Protein AF-A0A2S6NMG7-F1 (afdb_monomer_lite)

InterPro domains:
  IPR038721 Transposase IS701-like, DDE domain [PF13546] (19-71)

Radius of gyration: 12.68 Å; chains: 1; bounding box: 27×21×37 Å

Organism: Rhodopila globiformis (NCBI:txid1071)

Structure (mmCIF, N/CA/C/O backbone):
data_AF-A0A2S6NMG7-F1
#
_entry.id   AF-A0A2S6NMG7-F1
#
loop_
_atom_site.group_PDB
_atom_site.id
_atom_site.type_symbol
_atom_site.label_atom_id
_atom_site.label_alt_id
_atom_site.label_comp_id
_atom_site.label_asym_id
_atom_site.label_entity_id
_atom_site.label_seq_id
_atom_site.pdbx_PDB_ins_code
_atom_site.Cartn_x
_atom_site.Cartn_y
_atom_site.Cartn_z
_atom_site.occupancy
_atom_site.B_iso_or_equiv
_atom_site.auth_seq_id
_atom_site.auth_comp_id
_atom_site.auth_asym_id
_atom_site.auth_atom_id
_atom_site.pdbx_PDB_model_num
ATOM 1 N N . MET A 1 1 ? -10.102 3.373 -26.671 1.00 54.66 1 MET A N 1
ATOM 2 C CA . MET A 1 1 ? -10.880 3.160 -25.431 1.00 54.66 1 MET A CA 1
ATOM 3 C C . MET A 1 1 ? -10.017 3.602 -24.264 1.00 54.66 1 MET A C 1
ATOM 5 O O . MET A 1 1 ? -8.892 3.118 -24.193 1.00 54.66 1 MET A O 1
ATOM 9 N N . PRO A 1 2 ? -10.449 4.547 -23.410 1.00 60.72 2 PRO A N 1
ATOM 10 C CA . PRO A 1 2 ? -9.688 4.849 -22.208 1.00 60.72 2 PRO A CA 1
ATOM 11 C C . PRO A 1 2 ? -9.645 3.587 -21.347 1.00 60.72 2 PRO A C 1
ATOM 13 O O . PRO A 1 2 ? -10.667 2.930 -21.157 1.00 60.72 2 PRO A O 1
ATOM 16 N N . LEU A 1 3 ? -8.460 3.248 -20.840 1.00 66.69 3 LEU A N 1
ATOM 17 C CA . LEU A 1 3 ? -8.322 2.220 -19.813 1.00 66.69 3 LEU A CA 1
ATOM 18 C C . LEU A 1 3 ? -9.275 2.553 -18.653 1.00 66.69 3 LEU A C 1
A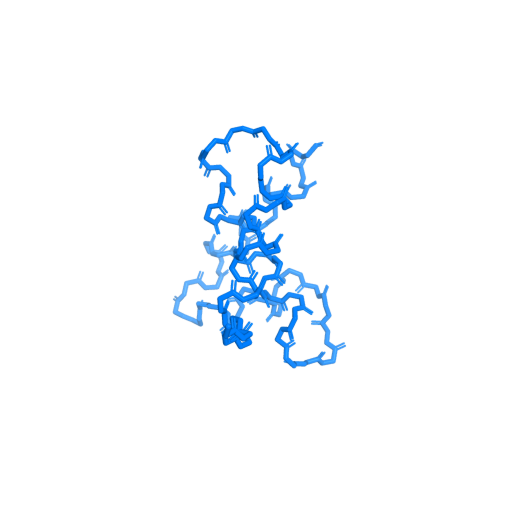TOM 20 O O . LEU A 1 3 ? -9.492 3.736 -18.345 1.00 66.69 3 LEU A O 1
ATOM 24 N N . THR A 1 4 ? -9.856 1.535 -18.021 1.00 84.88 4 THR A N 1
ATOM 25 C CA . THR A 1 4 ? -10.611 1.718 -16.775 1.00 84.88 4 THR A CA 1
ATOM 26 C C . THR A 1 4 ? -9.714 2.380 -15.719 1.00 84.88 4 THR A C 1
ATOM 28 O O . THR A 1 4 ? -8.487 2.416 -15.855 1.00 84.88 4 THR A O 1
ATOM 31 N N . GLY A 1 5 ? -10.307 2.954 -14.667 1.00 80.44 5 GLY A N 1
ATOM 32 C CA . GLY A 1 5 ? -9.528 3.538 -13.566 1.00 80.44 5 GLY A CA 1
ATOM 33 C C . GLY A 1 5 ? -8.534 2.540 -12.961 1.00 80.44 5 GLY A C 1
ATOM 34 O O . GLY A 1 5 ? -7.383 2.895 -12.728 1.00 80.44 5 GLY A O 1
ATOM 35 N N . GLU A 1 6 ? -8.955 1.283 -12.818 1.00 79.31 6 GLU A N 1
ATOM 36 C CA . GLU A 1 6 ? -8.131 0.166 -12.346 1.00 79.31 6 GLU A CA 1
ATOM 37 C C . GLU A 1 6 ? -6.959 -0.123 -13.286 1.00 79.31 6 GLU A C 1
ATOM 39 O O . GLU A 1 6 ? -5.819 -0.132 -12.838 1.00 79.31 6 GLU A O 1
ATOM 44 N N . ALA A 1 7 ? -7.194 -0.242 -14.596 1.00 82.44 7 ALA A N 1
ATOM 45 C CA . ALA A 1 7 ? -6.120 -0.510 -15.553 1.00 82.44 7 ALA A CA 1
ATOM 46 C C . ALA A 1 7 ? -5.101 0.646 -15.647 1.00 82.44 7 ALA A C 1
ATOM 48 O O . ALA A 1 7 ? -3.906 0.415 -15.830 1.00 82.44 7 ALA A O 1
ATOM 49 N N . ARG A 1 8 ? -5.540 1.904 -15.473 1.00 84.19 8 ARG A N 1
ATOM 50 C CA . ARG A 1 8 ? -4.614 3.047 -15.333 1.00 84.19 8 ARG A CA 1
ATOM 51 C C . ARG A 1 8 ? -3.798 2.970 -14.045 1.00 84.19 8 ARG A C 1
ATOM 53 O O . ARG A 1 8 ? -2.608 3.275 -14.074 1.00 84.19 8 ARG A O 1
ATOM 60 N N . LEU A 1 9 ? -4.432 2.598 -12.933 1.00 81.94 9 LEU A N 1
ATOM 61 C CA . LEU A 1 9 ? -3.759 2.441 -11.648 1.00 81.94 9 LEU A CA 1
ATOM 62 C C . LEU A 1 9 ? -2.713 1.323 -11.717 1.00 81.94 9 LEU A C 1
ATOM 64 O O . LEU A 1 9 ? -1.587 1.529 -11.280 1.00 81.94 9 LEU A O 1
ATOM 68 N N . GLU A 1 10 ? -3.042 0.179 -12.315 1.00 81.62 10 GLU A N 1
ATOM 69 C CA . GLU A 1 10 ? -2.092 -0.920 -12.494 1.00 81.62 10 GLU A CA 1
ATOM 70 C C . GLU A 1 10 ? -0.879 -0.508 -13.326 1.00 81.62 10 GLU A C 1
ATOM 72 O O . GLU A 1 10 ? 0.245 -0.711 -12.873 1.00 81.62 10 GLU A O 1
ATOM 77 N N . ALA A 1 11 ? -1.091 0.142 -14.475 1.00 84.31 11 ALA A N 1
ATOM 78 C CA . ALA A 1 11 ? 0.000 0.606 -15.332 1.00 84.31 11 ALA A CA 1
ATOM 79 C C . ALA A 1 11 ? 0.903 1.638 -14.630 1.00 84.31 11 ALA A C 1
ATOM 81 O O . ALA A 1 11 ? 2.125 1.617 -14.784 1.00 84.31 11 ALA A O 1
ATOM 82 N N . TYR A 1 12 ? 0.314 2.530 -13.828 1.00 82.56 12 TYR A N 1
ATOM 83 C CA . TYR A 1 12 ? 1.066 3.489 -13.018 1.00 82.56 12 TYR A CA 1
ATOM 84 C C . TYR A 1 12 ? 1.904 2.793 -11.934 1.00 82.56 12 TYR A C 1
ATOM 86 O O . TYR A 1 12 ? 3.075 3.124 -11.741 1.00 82.56 12 TYR A O 1
ATOM 94 N N . LEU A 1 13 ? 1.329 1.797 -11.253 1.00 80.56 13 LEU A N 1
ATOM 95 C CA . LEU A 1 13 ? 2.036 1.002 -10.250 1.00 80.56 13 LEU A CA 1
ATOM 96 C C . LEU A 1 13 ? 3.166 0.175 -10.878 1.00 80.56 13 LEU A C 1
ATOM 98 O O . LEU A 1 13 ? 4.244 0.098 -10.291 1.00 80.56 13 LEU A O 1
ATOM 102 N N . ASP A 1 14 ? 2.966 -0.380 -12.074 1.00 81.62 14 ASP A N 1
ATOM 103 C CA . ASP A 1 14 ? 4.009 -1.103 -12.811 1.00 81.62 14 ASP A CA 1
ATOM 104 C C . ASP A 1 14 ? 5.175 -0.198 -13.212 1.00 81.62 14 ASP A C 1
ATOM 106 O O . ASP A 1 14 ? 6.330 -0.598 -13.070 1.00 81.62 14 ASP A O 1
ATOM 110 N N . ALA A 1 15 ? 4.903 1.042 -13.628 1.00 83.44 15 ALA A N 1
ATOM 111 C CA . ALA A 1 15 ? 5.954 2.013 -13.932 1.00 83.44 15 ALA A CA 1
ATOM 112 C C . ALA A 1 15 ? 6.805 2.360 -12.694 1.00 83.44 15 ALA A C 1
ATOM 114 O O . ALA A 1 15 ? 8.032 2.417 -12.785 1.00 83.44 15 ALA A O 1
ATOM 115 N N . ILE A 1 16 ? 6.176 2.543 -11.526 1.00 76.94 16 ILE A N 1
ATOM 116 C CA . ILE A 1 16 ? 6.884 2.807 -10.260 1.00 76.94 16 ILE A CA 1
ATOM 117 C C . ILE A 1 16 ? 7.718 1.594 -9.840 1.00 76.94 16 ILE A C 1
ATOM 119 O O . ILE A 1 16 ? 8.889 1.725 -9.483 1.00 76.94 16 ILE A O 1
ATOM 123 N N . VAL A 1 17 ? 7.121 0.403 -9.878 1.00 75.56 17 VAL A N 1
ATOM 124 C CA . VAL A 1 17 ? 7.776 -0.832 -9.441 1.00 75.56 17 VAL A CA 1
ATOM 125 C C . VAL A 1 17 ? 8.912 -1.239 -10.377 1.00 75.56 17 VAL A C 1
ATOM 127 O O . VAL A 1 17 ? 9.943 -1.718 -9.899 1.00 75.56 17 VAL A O 1
ATOM 130 N N . GLY A 1 18 ? 8.773 -0.998 -11.682 1.00 75.88 18 GLY A N 1
ATOM 131 C CA . GLY A 1 18 ? 9.819 -1.254 -12.672 1.00 75.88 18 GLY A CA 1
ATOM 132 C C . GLY A 1 18 ? 11.125 -0.504 -12.389 1.00 75.88 18 GLY A C 1
ATOM 133 O O . GLY A 1 18 ? 12.199 -1.027 -12.679 1.00 75.88 18 GLY A O 1
ATOM 134 N N . GLY A 1 19 ? 11.054 0.672 -11.755 1.00 75.25 19 GLY A N 1
ATOM 135 C CA . GLY A 1 19 ? 12.227 1.457 -11.358 1.00 75.25 19 GLY A CA 1
ATOM 136 C C . GLY A 1 19 ? 12.883 1.033 -10.036 1.00 75.25 19 GLY A C 1
ATOM 137 O O . GLY A 1 19 ? 14.010 1.439 -9.772 1.00 75.25 19 GLY A O 1
ATOM 138 N N . LEU A 1 20 ? 12.215 0.226 -9.201 1.00 69.31 20 LEU A N 1
ATOM 139 C CA . LEU A 1 20 ? 12.657 -0.052 -7.823 1.00 69.31 20 LEU A CA 1
ATOM 140 C C . LEU A 1 20 ? 13.730 -1.144 -7.693 1.00 69.31 20 LEU A C 1
ATOM 142 O O . LEU A 1 20 ? 14.314 -1.270 -6.618 1.00 69.31 20 LEU A O 1
ATOM 146 N N . GLY A 1 21 ? 13.997 -1.918 -8.751 1.00 63.50 21 GLY A N 1
ATOM 147 C CA . GLY A 1 21 ? 14.985 -3.000 -8.745 1.00 63.50 21 GLY A CA 1
ATOM 148 C C . GLY A 1 21 ? 14.606 -4.157 -7.804 1.00 63.50 21 GLY A C 1
ATOM 149 O O . GLY A 1 21 ? 14.450 -3.986 -6.597 1.00 63.50 21 GLY A O 1
ATOM 150 N N . HIS A 1 22 ? 14.544 -5.373 -8.349 1.00 62.59 22 HIS A N 1
ATOM 151 C CA . HIS A 1 22 ? 14.135 -6.642 -7.715 1.00 62.59 22 HIS A CA 1
ATOM 152 C C . HIS A 1 22 ? 12.631 -6.954 -7.763 1.00 62.59 22 HIS A C 1
ATOM 154 O O . HIS A 1 22 ? 11.824 -6.463 -6.974 1.00 62.59 22 HIS A O 1
ATOM 160 N N . ALA A 1 23 ? 12.288 -7.936 -8.604 1.00 58.69 23 ALA A N 1
ATOM 161 C CA . ALA A 1 23 ? 10.946 -8.504 -8.757 1.00 58.69 23 ALA A CA 1
ATOM 162 C C . ALA A 1 23 ? 10.321 -9.004 -7.436 1.00 58.69 23 ALA A C 1
ATOM 164 O O . ALA A 1 23 ? 9.104 -8.978 -7.277 1.00 58.69 23 ALA A O 1
ATOM 165 N N . ARG A 1 24 ? 11.137 -9.390 -6.440 1.00 60.84 24 ARG A N 1
ATOM 166 C CA . ARG A 1 24 ? 10.657 -9.825 -5.113 1.00 60.84 24 ARG A CA 1
ATOM 167 C C . ARG A 1 24 ? 10.000 -8.698 -4.304 1.00 60.84 24 ARG A C 1
ATOM 169 O O . ARG A 1 24 ? 9.174 -8.978 -3.441 1.00 60.84 24 ARG A O 1
ATOM 176 N N . ARG A 1 25 ? 10.337 -7.432 -4.584 1.00 66.88 25 ARG A N 1
ATOM 177 C CA . ARG A 1 25 ? 9.747 -6.255 -3.920 1.00 66.88 25 ARG A CA 1
ATOM 178 C C . ARG A 1 25 ? 8.478 -5.759 -4.609 1.00 66.88 25 A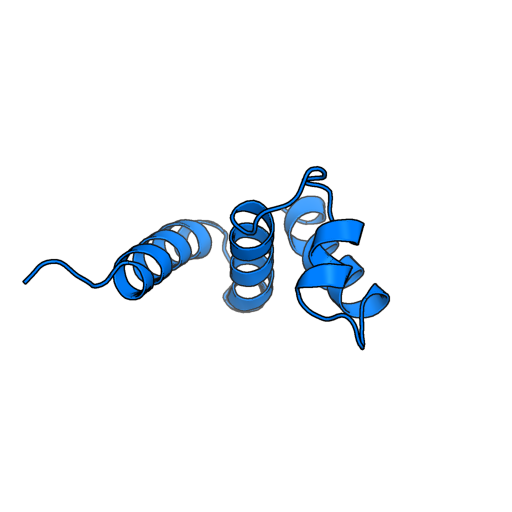RG A C 1
ATOM 180 O O . ARG A 1 25 ? 7.776 -4.946 -4.020 1.00 66.88 25 ARG A O 1
ATOM 187 N N . ALA A 1 26 ? 8.147 -6.267 -5.797 1.00 74.00 26 ALA A N 1
ATOM 188 C CA . ALA A 1 26 ? 7.045 -5.761 -6.612 1.00 74.00 26 ALA A CA 1
ATOM 189 C C . ALA A 1 26 ? 5.688 -5.820 -5.904 1.00 74.00 26 ALA A C 1
ATOM 191 O O . ALA A 1 26 ? 4.975 -4.821 -5.842 1.00 74.00 26 ALA A O 1
ATOM 192 N N . ALA A 1 27 ? 5.358 -6.966 -5.305 1.00 77.56 27 ALA A N 1
ATOM 193 C CA . ALA A 1 27 ? 4.100 -7.140 -4.584 1.00 77.56 27 ALA A CA 1
ATOM 194 C C . ALA A 1 27 ? 4.004 -6.216 -3.356 1.00 77.56 27 ALA A C 1
ATOM 196 O O . ALA A 1 27 ? 2.981 -5.566 -3.144 1.00 77.56 27 ALA A O 1
ATOM 197 N N . SER A 1 28 ? 5.082 -6.104 -2.576 1.00 76.06 28 SER A N 1
ATOM 198 C CA . SER A 1 28 ? 5.127 -5.239 -1.392 1.00 76.06 28 SER A CA 1
ATOM 199 C C . SER A 1 28 ? 5.101 -3.751 -1.763 1.00 76.06 28 SER A C 1
ATOM 201 O O . SER A 1 28 ? 4.414 -2.971 -1.110 1.00 76.06 28 SER A O 1
ATOM 203 N N . ALA A 1 29 ? 5.796 -3.348 -2.829 1.00 79.06 29 ALA A N 1
ATOM 204 C CA . ALA A 1 29 ? 5.794 -1.977 -3.336 1.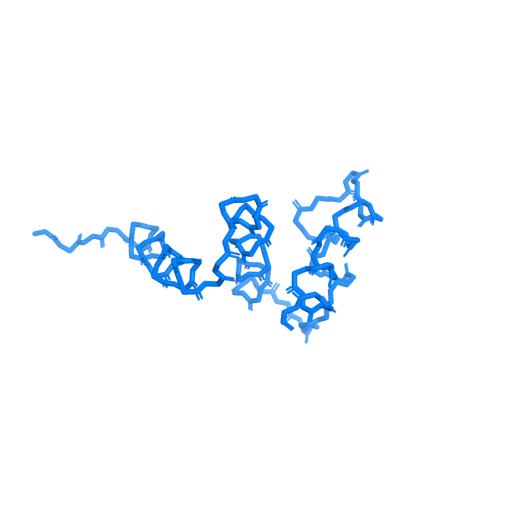00 79.06 29 ALA A CA 1
ATOM 205 C C . ALA A 1 29 ? 4.421 -1.584 -3.899 1.00 79.06 29 ALA A C 1
ATOM 207 O O . ALA A 1 29 ? 3.899 -0.518 -3.575 1.00 79.06 29 ALA A O 1
ATOM 208 N N . ARG A 1 30 ? 3.777 -2.486 -4.648 1.00 82.81 30 ARG A N 1
ATOM 209 C CA . ARG A 1 30 ? 2.396 -2.314 -5.112 1.00 82.81 30 ARG A CA 1
ATOM 210 C C . ARG A 1 30 ? 1.429 -2.163 -3.936 1.00 82.81 30 ARG A C 1
ATOM 212 O O . ARG A 1 30 ? 0.595 -1.258 -3.947 1.00 82.81 30 ARG A O 1
ATOM 219 N N . ALA A 1 31 ? 1.570 -2.989 -2.898 1.00 82.19 31 ALA A N 1
ATOM 220 C CA . ALA A 1 31 ? 0.766 -2.887 -1.681 1.00 82.19 31 ALA A CA 1
ATOM 221 C C . ALA A 1 31 ? 0.996 -1.557 -0.939 1.00 82.19 31 ALA A C 1
ATOM 223 O O . ALA A 1 31 ? 0.031 -0.931 -0.509 1.00 82.19 31 ALA A O 1
ATOM 224 N N . TYR A 1 32 ? 2.242 -1.084 -0.846 1.00 81.44 32 TYR A N 1
ATOM 225 C CA . TYR A 1 32 ? 2.579 0.208 -0.241 1.00 81.44 32 TYR A CA 1
ATOM 226 C C . TYR A 1 32 ? 1.920 1.378 -0.980 1.00 81.44 32 TYR A C 1
ATOM 228 O O . TYR A 1 32 ? 1.201 2.174 -0.374 1.00 81.44 32 TYR A O 1
ATOM 236 N N . CYS A 1 33 ? 2.094 1.451 -2.301 1.00 83.62 33 CYS A N 1
ATOM 237 C CA . CYS A 1 33 ? 1.481 2.493 -3.123 1.00 83.62 33 CYS A CA 1
ATOM 238 C C . CYS A 1 33 ? -0.052 2.434 -3.080 1.00 83.62 33 CYS A C 1
ATOM 240 O O . CYS A 1 33 ? -0.701 3.472 -2.990 1.00 83.62 33 CYS A O 1
ATOM 242 N N . THR A 1 34 ? -0.636 1.233 -3.067 1.00 81.75 34 THR A N 1
ATOM 243 C CA . THR A 1 34 ? -2.086 1.058 -2.885 1.00 81.75 34 THR A CA 1
ATOM 244 C C . THR A 1 34 ? -2.532 1.597 -1.523 1.00 81.75 34 THR A C 1
ATOM 246 O O . THR A 1 34 ? -3.484 2.370 -1.450 1.00 81.75 34 THR A O 1
ATOM 249 N N . GLY A 1 35 ? -1.810 1.279 -0.444 1.00 80.50 35 GLY A N 1
ATOM 250 C CA . GLY A 1 35 ? -2.096 1.781 0.904 1.00 80.50 35 GLY A CA 1
ATOM 251 C C . GLY A 1 35 ? -2.068 3.310 1.026 1.00 80.50 35 GLY A C 1
ATOM 252 O O . GLY A 1 35 ? -2.852 3.873 1.795 1.00 80.50 35 GLY A O 1
ATOM 253 N N . LEU A 1 36 ? -1.209 3.984 0.251 1.00 81.62 36 LEU A N 1
ATOM 254 C CA . LEU A 1 36 ? -1.134 5.449 0.192 1.00 81.62 36 LEU A CA 1
ATOM 255 C C . LEU A 1 36 ? -2.335 6.091 -0.513 1.00 81.62 36 LEU A C 1
ATOM 257 O O . LEU A 1 36 ? -2.667 7.240 -0.217 1.00 81.62 36 LEU A O 1
ATOM 261 N N . LEU A 1 37 ? -2.947 5.370 -1.453 1.00 81.12 37 LEU A N 1
ATOM 262 C CA . LEU A 1 37 ? -4.076 5.838 -2.258 1.00 81.12 37 LEU A CA 1
ATOM 263 C C . LEU A 1 37 ? -5.434 5.501 -1.625 1.00 81.12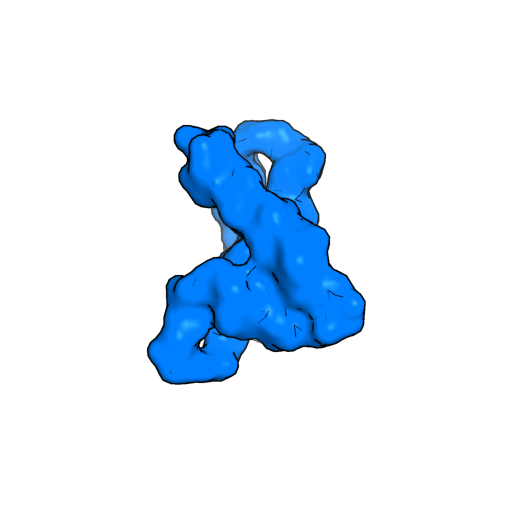 37 LEU A C 1
ATOM 265 O O . LEU A 1 37 ? -6.437 6.122 -1.971 1.00 81.12 37 LEU A O 1
ATOM 269 N N . LEU A 1 38 ? -5.478 4.546 -0.690 1.00 78.19 38 LEU A N 1
ATOM 270 C CA . LEU A 1 38 ? -6.691 4.220 0.054 1.00 78.19 38 LEU A CA 1
ATOM 271 C C . LEU A 1 38 ? -7.095 5.368 0.998 1.00 78.19 38 LEU A C 1
ATOM 273 O O . LEU A 1 38 ? -6.230 5.935 1.676 1.00 78.19 38 LEU A O 1
ATOM 277 N N . PRO A 1 39 ? -8.404 5.656 1.128 1.00 75.12 39 PRO A N 1
ATOM 278 C CA . PRO A 1 39 ? -8.900 6.694 2.024 1.00 75.12 39 PRO A CA 1
ATOM 279 C C . PRO A 1 39 ? -8.485 6.436 3.481 1.00 75.12 39 PRO A C 1
ATOM 281 O O . PRO A 1 39 ? -8.466 5.294 3.954 1.00 75.12 39 PRO A O 1
ATOM 284 N N . GLY A 1 40 ? -8.124 7.509 4.188 1.00 73.31 40 GLY A N 1
ATOM 285 C CA . GLY A 1 40 ? -7.743 7.477 5.599 1.00 73.31 40 GLY A CA 1
ATOM 286 C C . GLY A 1 40 ? -6.895 8.679 6.020 1.00 73.31 40 GLY A C 1
ATOM 287 O O . GLY A 1 40 ? -6.063 9.163 5.258 1.00 73.31 40 GLY A O 1
ATOM 288 N N . GLU A 1 41 ? -7.084 9.126 7.261 1.00 70.38 41 GLU A N 1
ATOM 289 C CA . GLU A 1 41 ? -6.403 10.291 7.853 1.00 70.38 41 GLU A CA 1
ATOM 290 C C . GLU A 1 41 ? -4.883 10.091 8.003 1.00 70.38 41 GLU A C 1
ATOM 292 O O . GLU A 1 41 ? -4.099 11.032 7.890 1.00 70.38 41 GLU A O 1
ATOM 297 N N . ARG A 1 42 ? -4.431 8.851 8.255 1.00 74.31 42 ARG A N 1
ATOM 298 C CA . ARG A 1 42 ? -3.019 8.547 8.544 1.00 74.31 42 ARG A CA 1
ATOM 299 C C . ARG A 1 42 ? -2.350 7.747 7.428 1.00 74.31 42 ARG A C 1
ATOM 301 O O . ARG A 1 42 ? -2.672 6.582 7.202 1.00 74.31 42 ARG A O 1
ATOM 308 N N . LYS A 1 43 ? -1.333 8.353 6.809 1.00 77.69 43 LYS A N 1
ATOM 309 C CA . LYS A 1 43 ? -0.462 7.759 5.775 1.00 77.69 43 LYS A CA 1
ATOM 310 C C . LYS A 1 43 ? 0.803 7.109 6.358 1.00 77.69 43 LYS A C 1
ATOM 312 O O . LYS A 1 43 ? 1.889 7.268 5.813 1.00 77.69 43 LYS A O 1
ATOM 317 N N . SER A 1 44 ? 0.691 6.415 7.490 1.00 83.62 44 SER A N 1
ATOM 318 C CA . SER A 1 44 ? 1.805 5.656 8.078 1.00 83.62 44 SER A CA 1
ATOM 319 C C . SER A 1 44 ? 1.653 4.148 7.843 1.00 83.62 44 SER A C 1
ATOM 321 O O . SER A 1 44 ? 0.571 3.662 7.506 1.00 83.62 44 SER A O 1
ATOM 323 N N . ILE A 1 45 ? 2.753 3.399 7.980 1.00 83.12 45 ILE A N 1
ATOM 324 C CA . ILE A 1 45 ? 2.837 1.983 7.576 1.00 83.12 45 ILE A CA 1
ATOM 325 C C . ILE A 1 45 ? 1.903 1.084 8.386 1.00 83.12 45 ILE A C 1
ATOM 327 O O 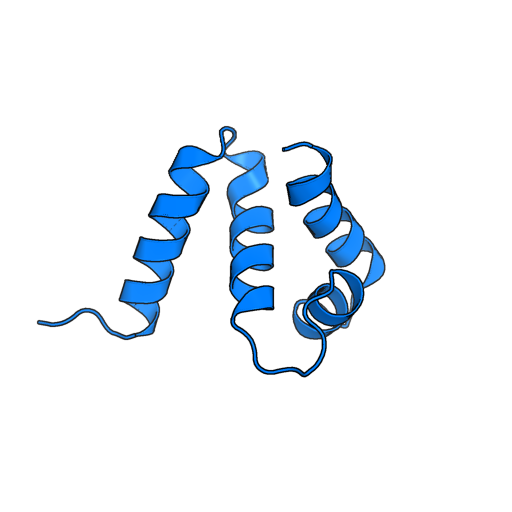. ILE A 1 45 ? 1.263 0.201 7.830 1.00 83.12 45 ILE A O 1
ATOM 331 N N . GLU A 1 46 ? 1.793 1.307 9.690 1.00 87.94 46 GLU A N 1
ATOM 332 C CA . GLU A 1 46 ? 0.937 0.515 10.576 1.00 87.94 46 GLU A CA 1
ATOM 333 C C . GLU A 1 46 ? -0.569 0.649 10.233 1.00 87.94 46 GLU A C 1
ATOM 335 O O . GLU A 1 46 ? -1.195 -0.375 9.955 1.00 87.94 46 GLU A O 1
ATOM 340 N N . PRO A 1 47 ? -1.154 1.858 10.094 1.00 86.69 47 PRO A N 1
ATOM 341 C CA . PRO A 1 47 ? -2.514 2.029 9.570 1.00 86.69 47 PRO A CA 1
ATOM 342 C C . PRO A 1 47 ? -2.727 1.505 8.144 1.00 86.69 47 PRO A C 1
ATOM 344 O O . PRO A 1 47 ? -3.839 1.116 7.792 1.00 86.69 47 PRO A O 1
ATOM 347 N N . MET A 1 48 ? -1.704 1.521 7.284 1.00 88.69 48 MET A N 1
ATOM 348 C CA . MET A 1 48 ? -1.795 0.907 5.952 1.00 88.69 48 MET A CA 1
ATOM 349 C C . MET A 1 48 ? -1.845 -0.620 6.043 1.00 88.69 48 MET A C 1
ATOM 351 O O . MET A 1 48 ? -2.695 -1.235 5.407 1.00 88.69 48 MET A O 1
ATOM 355 N N . ALA A 1 49 ? -0.991 -1.229 6.866 1.00 89.00 49 ALA A N 1
ATOM 356 C CA . ALA A 1 49 ? -0.965 -2.670 7.084 1.00 89.00 49 ALA A CA 1
ATOM 357 C C . ALA A 1 49 ? -2.302 -3.188 7.631 1.00 89.00 49 ALA A C 1
ATOM 359 O O . ALA A 1 49 ? -2.827 -4.169 7.112 1.00 89.00 49 ALA A O 1
ATOM 360 N N . ALA A 1 50 ? -2.886 -2.475 8.599 1.00 89.56 50 ALA A N 1
ATOM 361 C CA . ALA A 1 50 ? -4.184 -2.818 9.174 1.00 89.56 50 ALA A CA 1
ATOM 362 C C . ALA A 1 50 ? -5.335 -2.762 8.156 1.00 89.56 50 ALA A C 1
ATOM 364 O O . ALA A 1 50 ? -6.265 -3.553 8.252 1.00 89.56 50 ALA A O 1
ATOM 365 N N . ARG A 1 51 ? -5.274 -1.857 7.168 1.00 87.31 51 ARG A N 1
ATOM 366 C CA . ARG A 1 51 ? -6.277 -1.760 6.091 1.00 87.31 51 ARG A CA 1
ATOM 367 C C . ARG A 1 51 ? -6.076 -2.810 4.998 1.00 87.31 51 ARG A C 1
ATOM 369 O O . ARG A 1 51 ? -7.052 -3.299 4.444 1.00 87.31 51 ARG A O 1
ATOM 376 N N . LEU A 1 52 ? -4.823 -3.124 4.671 1.00 86.56 52 LEU A N 1
ATOM 377 C CA . LEU A 1 52 ? -4.471 -4.035 3.579 1.00 86.56 52 LEU A CA 1
ATOM 378 C C . LEU A 1 52 ? -4.591 -5.512 3.965 1.00 86.56 52 LEU A C 1
ATOM 380 O O . LEU A 1 52 ? -4.887 -6.335 3.105 1.00 86.56 52 LEU A O 1
ATOM 384 N N . ASP A 1 53 ? -4.312 -5.858 5.222 1.00 89.75 53 ASP A N 1
ATOM 385 C CA . ASP A 1 53 ? -4.418 -7.228 5.731 1.00 89.75 53 ASP A CA 1
ATOM 386 C C . ASP A 1 53 ? -4.690 -7.215 7.246 1.00 89.75 53 ASP A C 1
ATOM 388 O O . ASP A 1 53 ? -3.764 -7.359 8.052 1.00 89.75 53 ASP A O 1
ATOM 392 N N . PRO A 1 54 ? -5.960 -7.014 7.650 1.00 88.75 54 PRO A N 1
ATOM 393 C CA . PRO A 1 54 ? -6.346 -6.938 9.058 1.00 88.75 54 PRO A CA 1
ATOM 394 C C . PRO A 1 54 ? -6.035 -8.216 9.850 1.00 88.75 54 PRO A C 1
ATOM 396 O O . PRO A 1 54 ? -5.848 -8.157 11.062 1.00 88.75 54 PRO A O 1
ATOM 399 N N . ALA A 1 55 ? -5.977 -9.372 9.181 1.00 95.00 55 ALA A N 1
ATOM 400 C CA . ALA A 1 55 ? -5.684 -10.654 9.817 1.00 95.00 55 ALA A CA 1
ATOM 401 C C . ALA A 1 55 ? -4.184 -10.834 10.113 1.00 95.00 55 ALA A C 1
ATOM 403 O O . ALA A 1 55 ? -3.823 -11.562 11.036 1.00 95.00 55 ALA A O 1
ATOM 404 N N . HIS A 1 56 ? -3.304 -10.147 9.372 1.00 92.25 56 HIS A N 1
ATOM 405 C CA . HIS A 1 56 ? -1.850 -10.302 9.482 1.00 92.25 56 HIS A CA 1
ATOM 406 C C . HIS A 1 56 ? -1.111 -8.958 9.556 1.00 92.25 56 HIS A C 1
ATOM 408 O O . HIS A 1 56 ? -0.067 -8.767 8.922 1.00 92.25 56 HIS A O 1
ATOM 414 N N . VAL A 1 57 ? -1.622 -8.024 10.367 1.00 91.81 57 VAL A N 1
ATOM 415 C CA . VAL A 1 57 ? -1.122 -6.638 10.454 1.00 91.81 57 VAL A CA 1
ATOM 416 C C . VAL A 1 57 ? 0.389 -6.563 10.683 1.00 91.81 57 VAL A C 1
ATOM 418 O O . VAL A 1 57 ? 1.075 -5.838 9.968 1.00 91.81 57 VAL A O 1
ATOM 421 N N . GLN A 1 58 ? 0.937 -7.341 11.623 1.00 91.50 58 GLN A N 1
ATOM 422 C CA . GLN A 1 58 ? 2.371 -7.325 11.945 1.00 91.50 58 GLN A CA 1
ATOM 423 C C . GLN A 1 58 ? 3.235 -7.765 10.751 1.00 91.50 58 GLN A C 1
ATOM 425 O O . GLN A 1 58 ? 4.216 -7.106 10.403 1.00 91.50 58 GLN A O 1
ATOM 430 N N . ALA A 1 59 ? 2.858 -8.870 10.099 1.00 91.81 59 ALA A N 1
ATOM 431 C CA . ALA A 1 59 ? 3.577 -9.405 8.945 1.00 91.81 59 ALA A CA 1
ATOM 432 C C . ALA A 1 59 ? 3.494 -8.443 7.751 1.00 91.81 59 ALA A C 1
ATOM 434 O O . ALA A 1 59 ? 4.502 -8.182 7.086 1.00 91.81 59 ALA A O 1
ATOM 435 N N . LYS A 1 60 ? 2.316 -7.850 7.515 1.00 91.19 60 LYS A N 1
ATOM 436 C CA . LYS A 1 60 ? 2.127 -6.841 6.471 1.00 91.19 60 LYS A CA 1
ATOM 437 C C . LYS A 1 60 ? 2.924 -5.571 6.766 1.00 91.19 60 LYS A C 1
ATOM 439 O O . LYS A 1 60 ? 3.586 -5.064 5.866 1.00 91.19 60 LYS A O 1
ATOM 444 N N . HIS A 1 61 ? 2.932 -5.097 8.010 1.00 90.88 61 HIS A N 1
ATOM 445 C CA . HIS A 1 61 ? 3.726 -3.944 8.431 1.00 90.88 61 HIS A CA 1
ATOM 446 C C . HIS A 1 61 ? 5.212 -4.160 8.148 1.00 90.88 61 HIS A C 1
ATOM 448 O O . HIS A 1 61 ? 5.838 -3.305 7.530 1.00 90.88 61 HIS A O 1
ATOM 454 N N . GLN A 1 62 ? 5.763 -5.319 8.520 1.00 90.44 62 GLN A N 1
ATOM 455 C CA . GLN A 1 62 ? 7.166 -5.639 8.252 1.00 90.44 62 GLN A CA 1
ATOM 456 C C . GLN A 1 62 ? 7.468 -5.706 6.754 1.00 90.44 62 GLN A C 1
ATOM 458 O O . GLN A 1 62 ? 8.452 -5.124 6.299 1.00 90.44 62 GLN A O 1
ATOM 463 N N . SER A 1 63 ? 6.599 -6.355 5.976 1.00 86.81 63 SER A N 1
ATOM 464 C CA . SER A 1 63 ? 6.716 -6.423 4.516 1.00 86.81 63 SER A CA 1
ATOM 465 C C . SER A 1 63 ? 6.738 -5.032 3.870 1.00 86.81 63 SER A C 1
ATOM 467 O O . SER A 1 63 ? 7.583 -4.778 3.013 1.00 86.81 63 SER A O 1
ATOM 469 N N . LEU A 1 64 ? 5.867 -4.119 4.311 1.00 86.06 64 LEU A N 1
ATOM 470 C CA . LEU A 1 64 ? 5.814 -2.737 3.828 1.00 86.06 64 LEU A CA 1
ATOM 471 C C . LEU A 1 64 ? 7.002 -1.898 4.320 1.00 86.06 64 LEU A C 1
ATOM 473 O O . LEU A 1 64 ? 7.561 -1.121 3.552 1.00 86.06 64 LEU A O 1
ATOM 477 N N . HIS A 1 65 ? 7.422 -2.067 5.574 1.00 87.94 65 HIS A N 1
ATOM 478 C CA . HIS A 1 65 ? 8.580 -1.372 6.136 1.00 87.94 65 HIS A CA 1
ATOM 479 C C . HIS A 1 65 ? 9.866 -1.725 5.383 1.00 87.94 65 HIS A C 1
ATOM 481 O O . HIS A 1 65 ? 10.639 -0.832 5.050 1.00 87.94 65 HIS A O 1
ATOM 487 N N . HIS A 1 66 ? 10.064 -2.994 5.013 1.00 82.94 66 HIS A N 1
ATOM 488 C CA . HIS A 1 66 ? 11.213 -3.410 4.199 1.00 82.94 66 HIS A CA 1
ATOM 489 C C . HIS A 1 66 ? 11.239 -2.743 2.815 1.00 82.94 66 HIS A C 1
ATOM 491 O O . HIS A 1 66 ? 12.315 -2.548 2.258 1.00 82.94 66 HIS A O 1
ATOM 497 N N . VAL A 1 67 ? 10.088 -2.340 2.259 1.00 75.19 67 VAL A N 1
ATOM 498 C CA . VAL A 1 67 ? 10.059 -1.599 0.988 1.00 75.19 67 VAL A CA 1
ATOM 499 C C . VAL A 1 67 ? 10.748 -0.246 1.126 1.00 75.19 67 VAL A C 1
ATOM 501 O O . VAL A 1 67 ? 11.487 0.117 0.222 1.00 75.19 67 VAL A O 1
ATOM 504 N N . VAL A 1 68 ? 10.542 0.484 2.222 1.00 72.94 68 VAL A N 1
ATOM 505 C CA . VAL A 1 68 ? 11.116 1.831 2.406 1.00 72.94 68 VAL A CA 1
ATOM 506 C C . VAL A 1 68 ? 12.450 1.829 3.152 1.00 72.94 68 VAL A C 1
ATOM 508 O O . VAL A 1 68 ? 13.280 2.693 2.907 1.00 72.94 68 VAL A O 1
ATOM 511 N N . ALA A 1 69 ? 12.675 0.861 4.042 1.00 76.06 69 ALA A N 1
ATOM 512 C CA . ALA A 1 69 ? 13.887 0.774 4.856 1.00 76.06 69 ALA A CA 1
ATOM 513 C C . ALA A 1 69 ? 15.071 0.118 4.126 1.00 76.06 69 ALA A C 1
ATOM 515 O O . ALA A 1 69 ? 16.206 0.254 4.570 1.00 76.06 69 ALA A O 1
ATOM 516 N N . GLN A 1 70 ? 14.814 -0.607 3.032 1.00 59.12 70 GLN A N 1
ATOM 517 C CA . GLN A 1 70 ? 15.838 -1.214 2.169 1.00 59.12 70 GLN A CA 1
ATOM 518 C C . GLN A 1 70 ? 15.826 -0.614 0.750 1.00 59.12 70 GLN A C 1
ATOM 520 O O . GLN A 1 70 ? 16.140 -1.312 -0.215 1.00 59.12 70 GLN A O 1
ATOM 525 N N . ALA A 1 71 ? 15.366 0.635 0.618 1.00 55.78 71 ALA A N 1
ATOM 526 C CA . ALA A 1 71 ? 15.364 1.387 -0.636 1.00 55.78 71 ALA A CA 1
ATOM 527 C C . ALA A 1 71 ? 16.719 2.052 -0.900 1.00 55.78 71 ALA A C 1
ATOM 529 O O . ALA A 1 71 ? 17.349 2.509 0.079 1.00 55.78 71 ALA A O 1
#

Foldseek 3Di:
DDDDPVRVLVVVLCVVLVPLDDPVLSVLSSLLVVLCVDDDPDSDLQSSLCVSPVPPSPVSSVSNCCSVVVD

Secondary structure (DSSP, 8-state):
-PPPHHHHHHHHHHHHHHTSS-GGGHHHHHHHHHHHHSS-S--SHHHHHHHH-TTSHHHHHHHHHHHHHT-

Sequence (71 aa):
MPLTGEARLEAYLDAIVGGLGH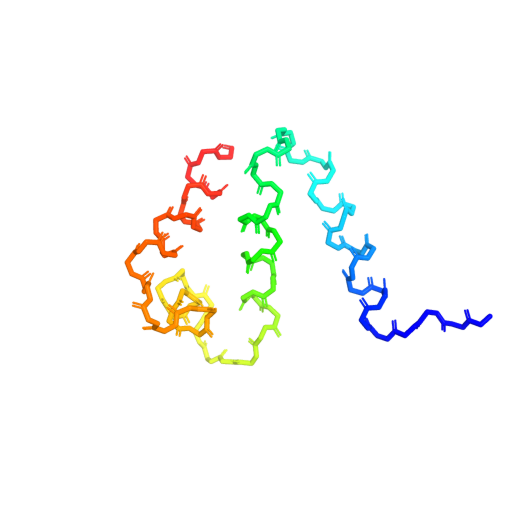ARRAASARAYCTGLLLPGERKSIEPMAARLDPAHVQAKHQSLHHVVAQA

pLDDT: mean 79.5, std 9.47, range [54.66, 95.0]